Protein AF-A0A2M7TEI8-F1 (afdb_monomer)

Structure (mmCIF, N/CA/C/O backbone):
data_AF-A0A2M7TEI8-F1
#
_entry.id   AF-A0A2M7TEI8-F1
#
loop_
_atom_site.group_PDB
_atom_site.id
_atom_site.type_symbol
_atom_site.label_atom_id
_atom_site.label_alt_id
_atom_site.label_comp_id
_atom_site.label_asym_id
_atom_site.label_entity_id
_atom_site.label_seq_id
_atom_site.pdbx_PDB_ins_code
_atom_site.Cartn_x
_atom_site.Cartn_y
_atom_site.Cartn_z
_atom_site.occupancy
_atom_site.B_iso_or_equiv
_atom_site.auth_seq_id
_atom_site.auth_comp_id
_atom_site.auth_asym_id
_atom_site.auth_atom_id
_atom_site.pdbx_PDB_model_num
ATOM 1 N N . MET A 1 1 ? -7.951 0.319 -6.597 1.00 57.53 1 MET A N 1
ATOM 2 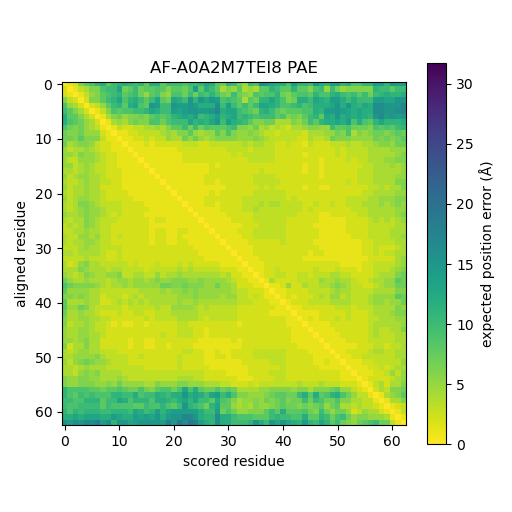C CA . MET A 1 1 ? -6.685 0.496 -7.351 1.00 57.53 1 MET A CA 1
ATOM 3 C C . MET A 1 1 ? -5.903 1.640 -6.722 1.00 57.53 1 MET A C 1
ATOM 5 O O . MET A 1 1 ? -6.440 2.738 -6.644 1.00 57.53 1 MET A O 1
ATOM 9 N N . TYR A 1 2 ? -4.686 1.386 -6.237 1.00 73.56 2 TYR A N 1
ATOM 10 C CA . TYR A 1 2 ? -3.824 2.385 -5.593 1.00 73.56 2 TYR A CA 1
ATOM 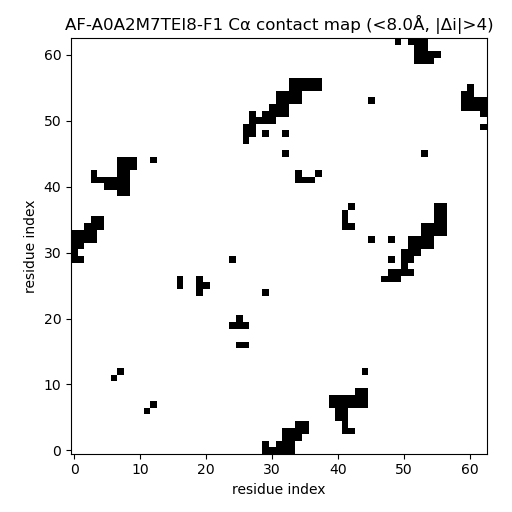11 C C . TYR A 1 2 ? -2.542 2.603 -6.412 1.00 73.56 2 TYR A C 1
ATOM 13 O O . TYR A 1 2 ? -1.919 1.639 -6.857 1.00 73.56 2 TYR A O 1
ATOM 21 N N . PHE A 1 3 ? -2.158 3.866 -6.622 1.00 70.81 3 PHE A N 1
ATOM 22 C CA . PHE A 1 3 ? -0.979 4.249 -7.406 1.00 70.81 3 PHE A CA 1
ATOM 23 C C . PHE A 1 3 ? 0.073 4.902 -6.514 1.00 70.81 3 PHE A C 1
ATOM 25 O O . PHE A 1 3 ? -0.186 5.942 -5.902 1.00 70.81 3 PHE A O 1
ATOM 32 N N . THR A 1 4 ? 1.292 4.365 -6.506 1.00 62.72 4 THR A N 1
ATOM 33 C CA . THR A 1 4 ? 2.418 5.014 -5.825 1.00 62.72 4 THR A CA 1
ATOM 34 C C . THR A 1 4 ? 3.047 6.040 -6.770 1.00 62.72 4 THR A C 1
ATOM 36 O O . THR A 1 4 ? 4.015 5.766 -7.471 1.00 62.72 4 THR A O 1
ATOM 39 N N . HIS A 1 5 ? 2.461 7.241 -6.867 1.00 56.28 5 HIS A N 1
ATOM 40 C CA . HIS A 1 5 ? 3.061 8.354 -7.633 1.00 56.28 5 HIS A CA 1
ATOM 41 C C . HIS A 1 5 ? 3.726 9.416 -6.739 1.00 56.28 5 HIS A C 1
ATOM 43 O O . HIS A 1 5 ? 4.549 10.195 -7.213 1.00 56.28 5 HIS A O 1
ATOM 49 N N . ARG A 1 6 ? 3.425 9.437 -5.437 1.00 61.16 6 ARG A N 1
ATOM 50 C CA . ARG A 1 6 ? 4.127 10.267 -4.447 1.00 61.16 6 ARG A CA 1
ATOM 51 C C . ARG A 1 6 ? 5.046 9.404 -3.592 1.00 61.16 6 ARG A C 1
ATOM 53 O O . ARG A 1 6 ? 4.749 8.226 -3.408 1.00 61.16 6 ARG A O 1
ATOM 60 N N . SER A 1 7 ? 6.095 10.033 -3.057 1.00 67.12 7 SER A N 1
ATOM 61 C CA . SER A 1 7 ? 6.986 9.432 -2.062 1.00 67.12 7 SER A CA 1
ATOM 62 C C . SER A 1 7 ? 6.157 8.748 -0.968 1.00 67.12 7 SER A C 1
ATOM 64 O O . SER A 1 7 ? 5.246 9.345 -0.394 1.00 67.12 7 SER A O 1
ATOM 66 N N . CYS A 1 8 ? 6.434 7.467 -0.792 1.00 73.06 8 CYS A N 1
ATOM 67 C CA . CYS A 1 8 ? 5.721 6.467 -0.016 1.00 73.06 8 CYS A CA 1
ATOM 68 C C . CYS A 1 8 ? 6.766 5.715 0.813 1.00 73.06 8 CYS A C 1
ATOM 70 O O . CYS A 1 8 ? 6.888 4.491 0.754 1.00 73.06 8 CYS A O 1
ATOM 72 N N . LEU A 1 9 ? 7.586 6.470 1.545 1.00 84.19 9 LEU A N 1
ATOM 73 C CA . LEU A 1 9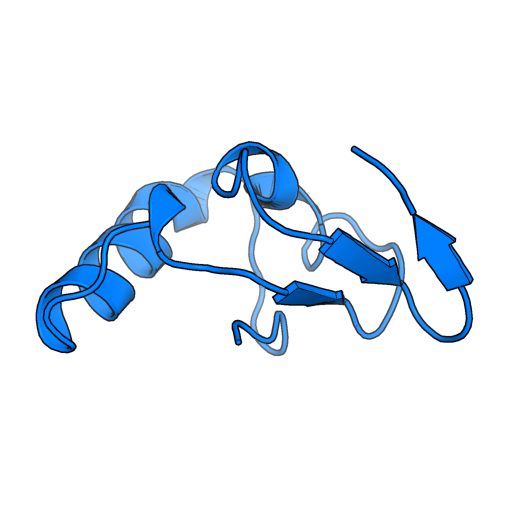 ? 8.540 5.905 2.489 1.00 84.19 9 LEU A CA 1
ATOM 74 C C . LEU A 1 9 ? 7.764 5.232 3.625 1.00 84.19 9 LEU A C 1
ATOM 76 O O . LEU A 1 9 ? 6.601 5.547 3.872 1.00 84.19 9 LEU A O 1
ATOM 80 N N . SER A 1 10 ? 8.395 4.334 4.381 1.00 83.25 10 SER A N 1
ATOM 81 C CA . SER A 1 10 ? 7.714 3.612 5.473 1.00 83.25 10 SER A CA 1
ATOM 82 C C . SER A 1 10 ? 7.037 4.534 6.503 1.00 83.25 10 SER A C 1
ATOM 84 O O . SER A 1 10 ? 6.057 4.147 7.130 1.00 83.25 10 SER A O 1
ATOM 86 N N . LYS A 1 11 ? 7.530 5.772 6.658 1.00 88.81 11 LYS A N 1
ATOM 87 C CA . LYS A 1 11 ? 6.944 6.801 7.537 1.00 88.81 11 LYS A CA 1
ATOM 88 C C . LYS A 1 11 ? 5.610 7.373 7.038 1.00 88.81 11 LYS A C 1
ATOM 90 O O . LYS A 1 11 ? 4.916 8.025 7.802 1.00 88.81 11 LYS A O 1
ATOM 95 N N . ASP A 1 12 ? 5.267 7.170 5.768 1.00 91.06 12 ASP A N 1
ATOM 96 C CA . ASP A 1 12 ? 4.075 7.751 5.143 1.00 91.06 12 ASP A CA 1
ATOM 97 C C . ASP A 1 12 ? 2.836 6.848 5.297 1.00 91.06 12 ASP A C 1
ATOM 99 O O . ASP A 1 12 ? 1.760 7.175 4.792 1.00 91.06 12 ASP A O 1
ATOM 103 N N . LYS A 1 13 ? 2.954 5.731 6.031 1.00 92.62 13 LYS A N 1
ATOM 104 C CA . LYS A 1 13 ? 1.872 4.772 6.292 1.00 92.62 13 LYS A CA 1
ATOM 105 C C . LYS A 1 13 ? 0.569 5.450 6.719 1.00 92.62 13 LYS A C 1
ATOM 107 O O . LYS A 1 13 ? -0.477 5.171 6.133 1.00 92.62 13 LYS A O 1
ATOM 112 N N . GLU A 1 14 ? 0.599 6.336 7.721 1.00 94.50 14 GLU A N 1
ATOM 113 C CA . GLU A 1 14 ? -0.636 6.968 8.205 1.00 94.50 14 GLU A CA 1
ATOM 114 C C . GLU A 1 14 ? -1.288 7.858 7.142 1.00 94.50 14 GLU A C 1
ATOM 116 O O . GLU A 1 14 ? -2.512 7.941 7.076 1.00 94.50 14 GLU A O 1
ATOM 121 N N . VAL A 1 15 ? -0.497 8.503 6.280 1.00 92.81 15 VAL A N 1
ATOM 122 C CA . VAL A 1 15 ? -1.021 9.341 5.192 1.00 92.81 15 VAL A CA 1
ATOM 123 C C . VAL A 1 15 ? -1.837 8.493 4.219 1.00 92.81 15 VAL A C 1
ATOM 125 O O . VAL A 1 15 ? -2.927 8.903 3.817 1.00 92.81 15 VAL A O 1
ATOM 128 N N . ILE A 1 16 ? -1.339 7.301 3.882 1.00 92.31 16 ILE A N 1
ATOM 129 C CA . ILE A 1 16 ? -1.996 6.360 2.969 1.00 92.31 16 ILE A CA 1
ATOM 130 C C . ILE A 1 16 ? -3.309 5.864 3.572 1.00 92.31 16 ILE A C 1
ATOM 132 O O . ILE A 1 16 ? -4.356 6.005 2.943 1.00 92.31 16 ILE A O 1
ATOM 136 N N . ILE A 1 17 ? -3.274 5.357 4.809 1.00 94.56 17 ILE A N 1
ATOM 137 C CA . ILE A 1 17 ? -4.465 4.835 5.495 1.00 94.56 17 ILE A CA 1
ATOM 138 C C . ILE A 1 17 ? -5.533 5.924 5.659 1.00 94.56 17 ILE A C 1
ATOM 140 O O . ILE A 1 17 ? -6.704 5.692 5.367 1.00 94.56 17 ILE A O 1
ATOM 144 N N . ASN A 1 18 ? -5.137 7.141 6.042 1.00 94.88 18 ASN A N 1
ATOM 145 C CA . ASN A 1 18 ? -6.068 8.262 6.166 1.00 94.88 18 ASN A CA 1
ATOM 146 C C . ASN A 1 18 ? -6.694 8.657 4.822 1.00 94.88 18 ASN A C 1
ATOM 148 O O . ASN A 1 18 ? -7.839 9.104 4.785 1.00 94.88 18 ASN A O 1
ATOM 152 N N . TYR A 1 19 ? -5.956 8.538 3.717 1.00 93.44 19 TYR A N 1
ATOM 153 C CA . TYR A 1 19 ? -6.490 8.839 2.391 1.00 93.44 19 TYR A CA 1
ATOM 154 C C . TYR A 1 19 ? -7.498 7.781 1.932 1.00 93.44 19 TYR A C 1
ATOM 156 O O . TYR A 1 19 ? -8.551 8.149 1.419 1.00 93.44 19 TYR A O 1
ATOM 164 N N . LEU A 1 20 ? -7.212 6.497 2.172 1.00 94.31 20 LEU A N 1
ATOM 165 C CA . LEU A 1 20 ? -8.144 5.397 1.900 1.00 94.31 20 LEU A CA 1
ATOM 166 C C . LEU A 1 20 ? -9.432 5.545 2.715 1.00 94.31 20 LEU A C 1
ATOM 168 O O . LEU A 1 20 ? -10.520 5.531 2.147 1.00 94.31 20 LEU A O 1
ATOM 172 N N . SER A 1 21 ? -9.310 5.817 4.017 1.00 95.75 21 SER A N 1
ATOM 173 C CA . SER A 1 21 ? -10.466 5.995 4.901 1.00 95.75 21 SER A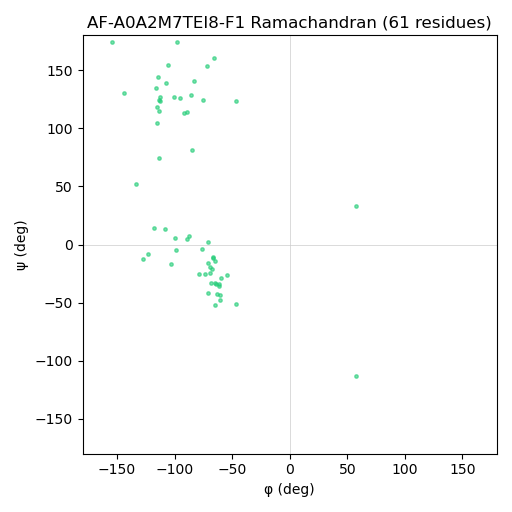 CA 1
ATOM 174 C C . SER A 1 21 ? -11.361 7.165 4.481 1.00 95.75 21 SER A C 1
ATOM 176 O O . SER A 1 21 ? -12.577 7.065 4.595 1.00 95.75 21 SER A O 1
ATOM 178 N N . LYS A 1 22 ? -10.802 8.252 3.930 1.00 96.81 22 LYS A N 1
ATOM 179 C CA . LYS A 1 22 ? -11.593 9.365 3.364 1.00 96.81 22 LYS A CA 1
ATOM 180 C C . LYS A 1 22 ? -12.419 8.977 2.138 1.00 96.81 22 LYS A C 1
ATOM 182 O O . LYS A 1 22 ? -13.223 9.787 1.688 1.00 96.81 22 LYS A O 1
ATOM 187 N N . GLN A 1 23 ? -12.144 7.824 1.542 1.00 96.06 23 GLN A N 1
ATOM 188 C CA . GLN A 1 23 ? -12.885 7.252 0.421 1.00 96.06 23 GLN A CA 1
ATOM 189 C C . GLN A 1 23 ? -13.716 6.036 0.859 1.00 96.06 23 GLN A C 1
ATOM 191 O O . GLN A 1 23 ? -14.168 5.290 -0.001 1.00 96.06 23 GLN A O 1
ATOM 196 N N . ASP A 1 24 ? -13.881 5.824 2.172 1.00 97.44 24 ASP A N 1
ATOM 197 C CA . ASP A 1 24 ? -14.554 4.662 2.761 1.00 97.44 24 ASP A CA 1
ATOM 198 C C . ASP A 1 24 ? -13.933 3.314 2.342 1.00 97.44 24 ASP A C 1
ATOM 200 O O . ASP A 1 24 ? -14.627 2.309 2.215 1.00 97.44 24 ASP A O 1
ATOM 204 N N . LEU A 1 25 ? -12.610 3.297 2.133 1.00 96.50 25 LEU A N 1
ATOM 205 C CA . LEU A 1 25 ? -11.832 2.102 1.797 1.00 96.50 25 LEU A CA 1
ATOM 206 C C . LEU A 1 25 ? -10.846 1.754 2.917 1.00 96.50 25 LEU A C 1
ATOM 208 O O . LEU A 1 25 ? -10.230 2.639 3.521 1.00 96.50 25 LEU A O 1
ATOM 212 N N . SER A 1 26 ? -10.632 0.461 3.140 1.00 96.56 26 SER A N 1
ATOM 213 C CA . SER A 1 26 ? -9.491 -0.080 3.876 1.00 96.56 26 SER A CA 1
ATOM 214 C C . SER A 1 26 ? -8.395 -0.558 2.914 1.00 96.56 26 SER A C 1
ATOM 216 O O . SER A 1 26 ? -8.538 -0.520 1.690 1.00 96.56 26 SER A O 1
ATOM 218 N N . ALA A 1 27 ? -7.246 -0.972 3.450 1.00 95.06 27 ALA A N 1
ATOM 219 C CA . ALA A 1 27 ? -6.160 -1.481 2.615 1.00 95.06 27 ALA A CA 1
ATOM 220 C C . ALA A 1 27 ? -6.455 -2.892 2.070 1.00 95.06 27 ALA A C 1
ATOM 222 O O . ALA A 1 27 ? -5.971 -3.262 1.001 1.00 95.06 27 ALA A O 1
ATOM 223 N N . GLU A 1 28 ? -7.291 -3.655 2.773 1.00 96.31 28 GLU A N 1
ATOM 224 C CA . GLU A 1 28 ? -7.795 -4.967 2.369 1.00 96.31 28 GLU A CA 1
ATOM 225 C C . GLU A 1 28 ? -8.765 -4.889 1.181 1.00 96.31 28 GLU A C 1
ATOM 227 O O . GLU A 1 28 ? -8.868 -5.865 0.438 1.00 96.31 28 GLU A O 1
ATOM 232 N N . ASP A 1 29 ? -9.417 -3.739 0.973 1.00 96.50 29 ASP A N 1
ATOM 233 C CA . ASP A 1 29 ? -10.316 -3.478 -0.162 1.00 96.50 29 ASP A CA 1
ATOM 234 C C . ASP A 1 29 ? -9.561 -3.206 -1.478 1.00 96.50 29 ASP A C 1
ATOM 236 O O . ASP A 1 29 ? -10.158 -2.978 -2.533 1.00 96.50 29 ASP A O 1
ATOM 240 N N . ILE A 1 30 ? -8.226 -3.164 -1.442 1.00 95.62 30 ILE A N 1
ATOM 241 C CA . ILE A 1 30 ? -7.407 -2.850 -2.610 1.00 95.62 30 ILE A CA 1
ATOM 242 C C . ILE A 1 30 ? -7.020 -4.127 -3.351 1.00 95.62 30 ILE A C 1
ATOM 244 O O . ILE A 1 30 ? -6.181 -4.895 -2.898 1.00 95.62 30 ILE A O 1
ATOM 248 N N . ASP A 1 31 ? -7.547 -4.285 -4.566 1.00 95.19 31 ASP A N 1
ATOM 249 C CA . ASP A 1 31 ? -7.219 -5.429 -5.433 1.00 95.19 31 ASP A CA 1
ATOM 250 C C . ASP A 1 31 ? -5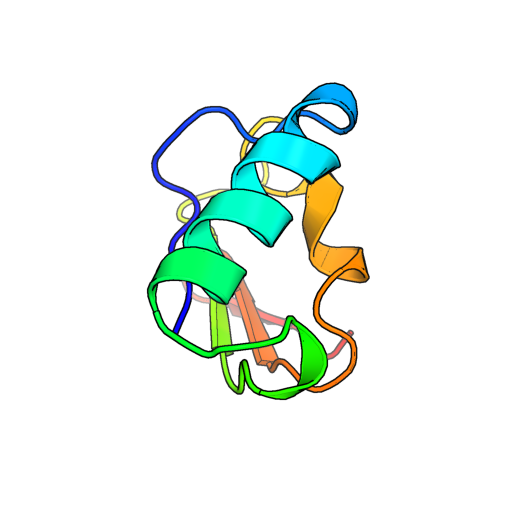.873 -5.298 -6.166 1.00 95.19 31 ASP A C 1
ATOM 252 O O . ASP A 1 31 ? -5.276 -6.291 -6.586 1.00 95.19 31 ASP A O 1
ATOM 256 N N . TYR A 1 32 ? -5.405 -4.064 -6.383 1.00 93.00 32 TYR A N 1
ATOM 257 C CA . TYR A 1 32 ? -4.210 -3.767 -7.179 1.00 93.00 32 TYR A CA 1
ATOM 258 C C . TYR A 1 32 ? -3.423 -2.588 -6.608 1.00 93.00 32 TYR A C 1
ATOM 260 O O . TYR A 1 32 ? -3.979 -1.496 -6.421 1.00 93.00 32 TYR A O 1
ATOM 268 N N . VAL A 1 33 ? -2.116 -2.798 -6.448 1.00 92.44 33 VAL A N 1
ATOM 269 C CA . VAL A 1 33 ? -1.116 -1.764 -6.156 1.00 92.44 33 VAL A CA 1
ATOM 270 C C . VAL A 1 33 ? -0.208 -1.636 -7.368 1.00 92.44 33 VAL A C 1
ATOM 272 O O . VAL A 1 33 ? 0.382 -2.623 -7.804 1.00 92.44 33 VAL A O 1
ATOM 275 N N . ILE A 1 34 ? -0.097 -0.431 -7.924 1.00 90.44 34 ILE A N 1
ATOM 276 C CA . ILE A 1 34 ? 0.756 -0.175 -9.087 1.00 90.44 34 ILE A CA 1
ATOM 277 C C . ILE A 1 34 ? 1.903 0.748 -8.697 1.00 90.44 34 ILE A C 1
ATOM 279 O O . ILE A 1 34 ? 1.693 1.924 -8.384 1.00 90.44 34 ILE A O 1
ATOM 283 N N . CYS A 1 35 ? 3.115 0.205 -8.777 1.00 88.31 35 CYS A N 1
ATOM 284 C CA . CYS A 1 35 ? 4.374 0.912 -8.616 1.00 88.31 35 CYS A CA 1
ATOM 285 C C . CYS A 1 35 ? 4.971 1.208 -9.993 1.00 88.31 35 CYS A C 1
ATOM 287 O O . CYS A 1 35 ? 5.170 0.311 -10.815 1.00 88.31 35 CYS A O 1
ATOM 289 N N . THR A 1 36 ? 5.293 2.474 -10.242 1.00 86.31 36 THR A N 1
ATOM 290 C CA . THR A 1 36 ? 5.889 2.898 -11.520 1.00 86.31 36 THR A CA 1
ATOM 291 C C . THR A 1 36 ? 7.310 2.355 -11.706 1.00 86.31 36 THR A C 1
ATOM 293 O O . THR A 1 36 ? 7.703 2.036 -12.825 1.00 86.31 36 THR A O 1
ATOM 296 N N . HIS A 1 37 ? 8.058 2.221 -10.611 1.00 85.56 37 HIS A N 1
ATOM 297 C CA . HIS A 1 37 ? 9.411 1.671 -10.544 1.00 85.56 37 HIS A CA 1
ATOM 298 C C . HIS A 1 37 ? 9.692 1.106 -9.137 1.00 85.56 37 HIS A C 1
ATOM 300 O O . HIS A 1 37 ? 8.844 1.194 -8.248 1.00 85.56 37 HIS A O 1
ATOM 306 N N . GLY A 1 38 ? 10.852 0.464 -8.964 1.00 84.38 38 GLY A N 1
ATOM 307 C CA . GLY A 1 38 ? 11.211 -0.332 -7.782 1.00 84.38 38 GLY A CA 1
ATOM 308 C C . GLY A 1 38 ? 11.855 0.420 -6.618 1.00 84.38 38 GLY A C 1
ATOM 309 O O . GLY A 1 38 ? 12.311 -0.233 -5.682 1.00 84.38 38 GLY A O 1
ATOM 310 N N . ASP A 1 39 ? 11.919 1.748 -6.661 1.00 88.38 39 ASP A N 1
ATOM 311 C CA . ASP A 1 39 ? 12.610 2.513 -5.624 1.00 88.38 39 ASP A CA 1
ATOM 312 C C . ASP A 1 39 ? 11.818 2.515 -4.308 1.00 88.38 39 ASP A C 1
ATOM 314 O O . ASP A 1 39 ? 10.597 2.309 -4.257 1.00 88.38 39 ASP A O 1
ATOM 318 N N . ALA A 1 40 ? 12.538 2.686 -3.198 1.00 85.06 40 ALA A N 1
ATOM 319 C CA . ALA A 1 40 ? 11.977 2.533 -1.859 1.00 85.06 40 ALA A CA 1
ATOM 320 C C . ALA A 1 40 ? 10.847 3.535 -1.586 1.00 85.06 40 ALA A C 1
ATOM 322 O O . ALA A 1 40 ? 9.847 3.193 -0.955 1.00 85.06 40 ALA A O 1
ATOM 323 N N . ASP A 1 41 ? 10.950 4.750 -2.107 1.00 83.75 41 ASP A N 1
ATOM 324 C CA . ASP A 1 41 ? 9.917 5.774 -2.009 1.00 83.75 41 ASP A CA 1
ATOM 325 C C . ASP A 1 41 ? 8.670 5.477 -2.858 1.00 83.75 41 ASP A C 1
ATOM 327 O O . ASP A 1 41 ? 7.720 6.249 -2.824 1.00 83.75 41 ASP A O 1
ATOM 331 N N . HIS A 1 42 ? 8.611 4.340 -3.549 1.00 86.00 42 HIS A N 1
ATOM 332 C CA . HIS A 1 42 ? 7.428 3.868 -4.267 1.00 86.00 42 HIS A CA 1
ATOM 333 C C . HIS A 1 42 ? 6.956 2.475 -3.837 1.00 86.00 42 HIS A C 1
ATOM 335 O O . HIS A 1 42 ? 5.877 2.056 -4.261 1.00 86.00 42 HIS A O 1
ATOM 341 N N . THR A 1 43 ? 7.723 1.762 -3.007 1.00 88.94 43 THR A N 1
ATOM 342 C CA . THR A 1 43 ? 7.478 0.347 -2.667 1.00 88.94 43 THR A CA 1
ATOM 343 C C . THR A 1 43 ? 7.418 0.051 -1.164 1.00 88.94 43 THR A C 1
ATOM 345 O O . THR A 1 43 ? 6.939 -1.014 -0.771 1.00 88.94 43 THR A O 1
ATOM 348 N N . SER A 1 44 ? 7.836 0.983 -0.296 1.00 91.06 44 SER A N 1
ATOM 349 C CA . SER A 1 44 ? 8.033 0.709 1.143 1.00 91.06 44 SER A CA 1
ATOM 350 C C . SER A 1 44 ? 6.766 0.396 1.947 1.00 91.06 44 SER A C 1
ATOM 352 O O . SER A 1 44 ? 6.883 -0.039 3.090 1.00 91.06 44 SER A O 1
ATOM 354 N N . ASN A 1 45 ? 5.574 0.622 1.390 1.00 92.94 45 ASN A N 1
ATOM 355 C CA . ASN A 1 45 ? 4.292 0.337 2.047 1.00 92.94 45 ASN A CA 1
ATOM 356 C C . ASN A 1 45 ? 3.454 -0.717 1.304 1.00 92.94 45 ASN A C 1
ATOM 358 O O . ASN A 1 45 ? 2.264 -0.858 1.577 1.00 92.94 45 ASN A O 1
ATOM 362 N N . ASN A 1 46 ? 4.037 -1.468 0.364 1.00 91.38 46 ASN A N 1
ATOM 363 C CA . ASN A 1 46 ? 3.299 -2.491 -0.391 1.00 91.38 46 ASN A CA 1
ATOM 364 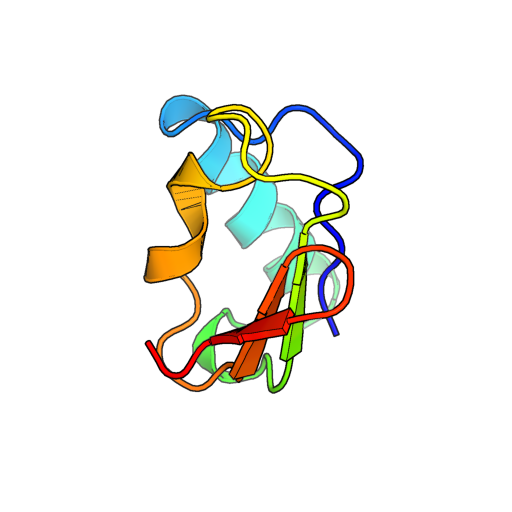C C . ASN A 1 46 ? 2.692 -3.571 0.523 1.00 91.38 46 ASN A C 1
ATOM 366 O O . ASN A 1 46 ? 1.633 -4.112 0.225 1.00 91.38 46 ASN A O 1
ATOM 370 N N . ASN A 1 47 ? 3.317 -3.826 1.675 1.00 92.44 47 ASN A N 1
ATOM 371 C CA . ASN A 1 47 ? 2.831 -4.751 2.698 1.00 92.44 47 ASN A CA 1
ATOM 372 C C . ASN A 1 47 ? 1.537 -4.301 3.399 1.00 92.44 47 ASN A C 1
ATOM 374 O O . ASN A 1 47 ? 0.964 -5.087 4.147 1.00 92.44 47 ASN A O 1
ATOM 378 N N . LEU A 1 48 ? 1.086 -3.056 3.205 1.00 94.12 48 LEU A N 1
ATOM 379 C CA . LEU A 1 48 ? -0.208 -2.608 3.721 1.00 94.12 48 LEU A CA 1
ATOM 380 C C . LEU A 1 48 ? -1.383 -3.265 2.996 1.00 94.12 48 LEU A C 1
ATOM 382 O O . LEU A 1 48 ? -2.478 -3.252 3.538 1.00 94.12 48 LEU A O 1
ATOM 386 N N . PHE A 1 49 ? -1.171 -3.818 1.799 1.00 94.25 49 PHE A N 1
ATOM 387 C CA . PHE A 1 49 ? -2.235 -4.268 0.905 1.00 94.25 49 PHE A CA 1
ATOM 388 C C . PHE A 1 49 ? -2.209 -5.797 0.743 1.00 94.25 49 PHE A C 1
ATOM 390 O O . PHE A 1 49 ? -1.768 -6.298 -0.292 1.00 94.25 49 PHE A O 1
ATOM 397 N N . PRO A 1 50 ? -2.657 -6.566 1.752 1.00 93.81 50 PRO A N 1
ATOM 398 C CA . PRO A 1 50 ? -2.468 -8.019 1.797 1.00 93.81 50 PRO A CA 1
ATOM 399 C C . PRO A 1 50 ? -3.246 -8.789 0.721 1.00 93.81 50 PRO A C 1
ATOM 401 O O . PRO A 1 50 ? -2.887 -9.917 0.404 1.00 93.81 50 PRO A O 1
ATOM 404 N N . ASN A 1 51 ? -4.303 -8.197 0.160 1.00 94.75 51 ASN A N 1
ATOM 405 C CA . ASN A 1 51 ? -5.122 -8.817 -0.886 1.00 94.75 51 ASN A CA 1
ATOM 406 C C . ASN A 1 51 ? -4.745 -8.341 -2.298 1.00 94.75 51 ASN A C 1
ATOM 408 O O . ASN A 1 51 ? -5.302 -8.827 -3.286 1.00 94.75 51 ASN A O 1
ATOM 412 N N . ALA A 1 52 ? -3.826 -7.379 -2.411 1.00 94.00 52 ALA A N 1
ATOM 413 C CA . ALA A 1 52 ? -3.544 -6.727 -3.675 1.00 94.00 52 ALA A CA 1
ATOM 414 C C . ALA A 1 52 ? -2.574 -7.530 -4.542 1.00 94.00 52 ALA A C 1
ATOM 416 O O . ALA A 1 52 ? -1.534 -8.006 -4.090 1.00 94.00 52 ALA A O 1
ATOM 417 N N . LYS A 1 53 ? -2.836 -7.554 -5.850 1.00 92.94 53 LYS A N 1
ATOM 418 C CA . LYS A 1 53 ? -1.818 -7.890 -6.848 1.00 92.94 53 LYS A CA 1
ATOM 419 C C . LYS A 1 53 ? -0.882 -6.700 -7.020 1.00 92.94 53 LYS A C 1
ATOM 421 O O . LYS A 1 53 ? -1.327 -5.600 -7.362 1.00 92.94 53 LYS A O 1
ATOM 426 N N . LEU A 1 54 ? 0.413 -6.926 -6.829 1.00 91.50 54 LEU A N 1
ATOM 427 C CA . LEU A 1 54 ? 1.424 -5.901 -7.034 1.00 91.50 54 LEU A CA 1
ATOM 428 C C . LEU A 1 54 ? 1.849 -5.870 -8.506 1.00 91.50 54 LEU A C 1
ATOM 430 O O . LEU A 1 54 ? 2.220 -6.887 -9.085 1.00 91.50 54 LEU A O 1
ATOM 434 N N . VAL A 1 55 ? 1.821 -4.691 -9.117 1.00 91.31 55 VAL A N 1
ATOM 435 C CA . VAL A 1 55 ? 2.341 -4.452 -10.466 1.00 91.31 55 VAL A CA 1
ATOM 436 C C . VAL A 1 55 ? 3.513 -3.488 -10.353 1.00 91.31 55 VAL A C 1
ATOM 438 O O . VAL A 1 55 ? 3.339 -2.360 -9.902 1.00 91.31 55 VAL A O 1
ATOM 441 N N . LEU A 1 56 ? 4.707 -3.926 -10.749 1.00 87.06 56 LEU A N 1
ATOM 442 C CA . LEU A 1 56 ? 5.937 -3.136 -10.714 1.00 87.06 56 LEU A CA 1
ATOM 443 C C . LEU A 1 56 ? 6.433 -2.913 -12.148 1.00 87.06 56 LEU A C 1
ATOM 445 O O . LEU A 1 56 ? 6.959 -3.831 -12.782 1.00 87.06 56 LEU A O 1
ATOM 449 N N . GLY A 1 57 ? 6.256 -1.705 -12.683 1.00 79.88 57 GLY A N 1
ATOM 450 C CA . GLY A 1 57 ? 6.550 -1.422 -14.089 1.00 79.88 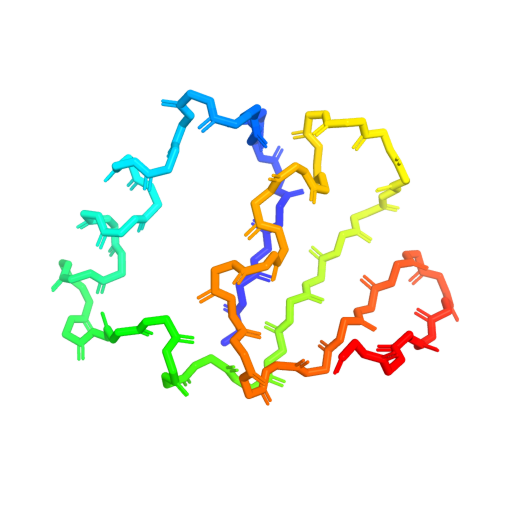57 GLY A CA 1
ATOM 451 C C . GLY A 1 57 ? 5.749 -2.336 -15.027 1.00 79.88 57 GLY A C 1
ATOM 452 O O . GLY A 1 57 ? 4.526 -2.247 -15.087 1.00 79.88 57 GLY A O 1
ATOM 453 N N . SER A 1 58 ? 6.432 -3.228 -15.752 1.00 80.38 58 SER A N 1
ATOM 454 C CA . SER A 1 58 ? 5.810 -4.214 -16.658 1.00 80.38 58 SER A CA 1
ATOM 455 C C . SER A 1 58 ? 5.674 -5.620 -16.060 1.00 80.38 58 SER A C 1
ATOM 457 O O . SER A 1 58 ? 5.278 -6.546 -16.766 1.00 80.38 58 SER A O 1
ATOM 459 N N . TYR A 1 59 ? 6.005 -5.797 -14.779 1.00 79.31 59 TYR A N 1
ATOM 460 C CA . TYR A 1 59 ? 5.992 -7.091 -14.102 1.00 79.31 59 TYR A CA 1
ATOM 461 C C . TYR A 1 59 ? 4.823 -7.184 -13.121 1.00 79.31 59 TYR A C 1
ATOM 463 O O . TYR A 1 59 ? 4.541 -6.240 -12.385 1.00 79.31 59 TYR A O 1
ATOM 471 N N . ILE A 1 60 ? 4.167 -8.345 -13.079 1.00 78.94 60 ILE A N 1
ATOM 472 C CA . ILE A 1 60 ? 3.202 -8.684 -12.028 1.00 78.94 60 ILE A CA 1
ATOM 473 C C . ILE A 1 60 ? 3.946 -9.492 -10.967 1.00 78.94 60 ILE A C 1
ATOM 475 O O . ILE A 1 60 ? 4.574 -10.501 -11.281 1.00 78.94 60 ILE A O 1
ATOM 479 N N . ILE A 1 61 ? 3.868 -9.040 -9.720 1.00 77.50 61 ILE A N 1
ATOM 480 C CA . ILE A 1 61 ? 4.478 -9.662 -8.550 1.00 77.50 61 ILE A CA 1
ATOM 481 C C . ILE A 1 61 ? 3.346 -10.173 -7.657 1.00 77.50 61 ILE A C 1
ATOM 483 O O . ILE A 1 61 ? 2.422 -9.436 -7.310 1.00 77.50 61 ILE A O 1
ATOM 487 N N . MET A 1 62 ? 3.412 -11.452 -7.299 1.00 65.25 62 MET A N 1
ATOM 488 C CA . MET A 1 62 ? 2.541 -12.035 -6.282 1.00 65.25 62 MET A CA 1
ATOM 489 C C . MET A 1 62 ? 3.241 -11.857 -4.935 1.00 65.25 62 MET A C 1
ATOM 491 O O . MET A 1 62 ? 4.338 -12.387 -4.751 1.00 65.25 62 MET A O 1
ATOM 495 N N . ILE A 1 63 ? 2.642 -11.049 -4.062 1.00 62.50 63 ILE A N 1
ATOM 496 C CA . ILE A 1 63 ? 3.088 -10.795 -2.686 1.00 62.50 63 ILE A CA 1
ATOM 497 C C . ILE A 1 63 ? 2.203 -11.542 -1.695 1.00 62.50 63 ILE A C 1
ATOM 499 O O . ILE A 1 63 ? 1.034 -11.807 -2.053 1.00 62.50 63 ILE A O 1
#

Nearest PDB structures (foldseek):
  4v0h-assembly1_C  TM=9.193E-01  e=4.101E-03  Homo sapiens
  4v0h-assembly4_D  TM=8.065E-01  e=3.835E-03  Homo sapiens
  1ztc-assembly1_C  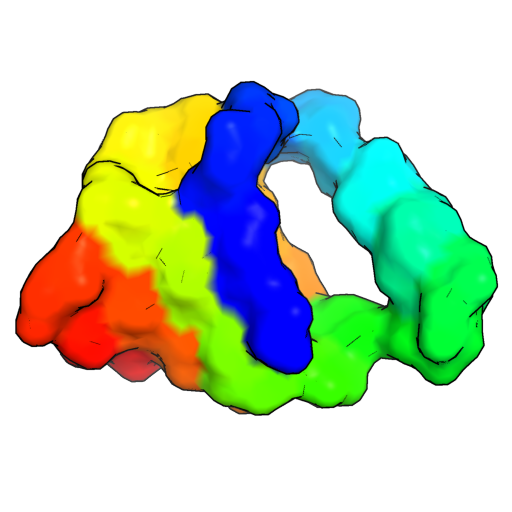TM=8.430E-01  e=8.584E-03  Thermotoga maritima
  9b2n-assembly2_B  TM=8.952E-01  e=5.626E-02  Saccharococcus caldoxylosilyticus
  6dq2-assembly1_A  TM=7.618E-01  e=2.015E-01  Cronobacter sakazakii

pLDDT: mean 86.58, std 10.8, range [56.28, 97.44]

Solvent-accessible surface area (backbone atoms only — not comparable to full-atom values): 3572 Å² total; per-residue (Å²): 111,47,71,40,84,56,82,28,41,66,86,40,52,64,62,53,54,54,53,34,49,76,70,80,35,60,48,68,73,24,58,33,38,40,20,73,50,88,50,57,42,34,48,52,54,60,84,61,30,76,60,21,44,35,30,49,59,94,42,80,44,90,113

Organism: NCBI:txid1975072

Foldseek 3Di:
DEEQPFFDALVCVVVVQVVQVVVVHALQNEAAYEFCADDRRRCVCVVRRQNYFYHHNPDTDDD

Radius of gyration: 10.74 Å; Cα contacts (8 Å, |Δi|>4): 106; chains: 1; bounding box: 27×22×25 Å

Mean predicted aligned error: 4.31 Å

InterPro domains:
  IPR00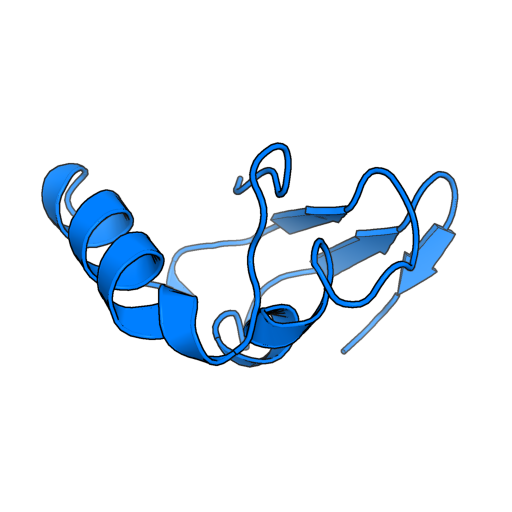1279 Metallo-beta-lactamase [PF00753] (13-52)
  IPR036866 Ribonuclease Z/Hydroxyacylglutathione hydrolase-like [G3DSA:3.60.15.10] (8-63)
  IPR036866 Ribonuclease Z/Hydroxyacylglutathione hydrolase-like [SSF56281] (11-58)
  IPR039344 Metallo-beta-lactamase domain-containing protein 1 [PTHR23200] (10-60)

Secondary structure (DSSP, 8-state):
-EEE-S---GGGHHHHHHHHHTTT--STT-SEEEESS--HHHHTTGGG-TTPEEEETTEEE--

Sequence (63 aa):
MYFTHRSCLSKDKEVIINYLSKQDLSAEDIDYVICTHGDADHTSNNNLFPNAKLVLGSYIIMI